Protein AF-A0A6J4BVT3-F1 (afdb_monomer_lite)

pLDDT: mean 86.75, std 15.59, range [40.59, 98.12]

Sequence (66 aa):
MTSAFCCASLGIAPTVRHADYIGAWLDVLREDNRAIVRAASAASKAADYLLAFAPSAAREEDRQAA

Secondary structure (DSSP, 8-state):
-HHHHHHHHTT--------THHHHHHHHHHH-TTHHHHHHHHHHHHHHHHHTTS-THHHHHHHH--

Foldseek 3Di:
DLVVLLCVLVVHDDDDDDDVCVVVVVVVCVVPVCPVVVVVVVSVVVNCVVCVPPDCVSVVVVVVVD

Radius of gyration: 14.93 Å; chains: 1; bounding box: 38×21×30 Å

Structure (mmCIF, N/CA/C/O backbone):
data_AF-A0A6J4BVT3-F1
#
_entry.id   AF-A0A6J4BVT3-F1
#
loop_
_atom_site.group_PDB
_atom_site.id
_atom_site.type_symbol
_atom_site.label_atom_id
_atom_site.label_alt_id
_atom_site.label_comp_id
_atom_site.label_asym_id
_atom_site.label_entity_id
_atom_site.label_seq_id
_atom_site.pdbx_PDB_ins_code
_atom_site.Cartn_x
_atom_site.Cartn_y
_atom_site.Cartn_z
_atom_site.occupancy
_atom_site.B_iso_or_equiv
_atom_site.auth_seq_id
_atom_site.auth_comp_id
_atom_site.auth_asym_id
_atom_site.auth_atom_id
_atom_site.pdbx_PDB_model_num
ATOM 1 N N . MET A 1 1 ? -2.244 0.929 -1.886 1.00 84.25 1 MET A N 1
ATOM 2 C CA . MET A 1 1 ? -1.112 1.791 -1.476 1.00 84.25 1 MET A CA 1
ATOM 3 C C . MET A 1 1 ? 0.207 1.342 -2.091 1.00 84.25 1 MET A C 1
ATOM 5 O O . MET A 1 1 ? 0.789 2.153 -2.789 1.00 84.25 1 MET A O 1
ATOM 9 N N . THR A 1 2 ? 0.647 0.085 -1.946 1.00 93.44 2 THR A N 1
ATOM 10 C CA . THR A 1 2 ? 1.908 -0.405 -2.556 1.00 93.44 2 THR A CA 1
ATOM 11 C C . THR A 1 2 ? 2.007 -0.114 -4.052 1.00 93.44 2 THR A C 1
ATOM 13 O O . THR A 1 2 ? 2.994 0.446 -4.509 1.00 93.44 2 THR A O 1
ATOM 16 N N . SER A 1 3 ? 0.941 -0.403 -4.805 1.00 92.06 3 SER A N 1
ATOM 17 C CA . SER A 1 3 ? 0.867 -0.096 -6.236 1.00 92.06 3 SER A CA 1
ATOM 18 C C . SER A 1 3 ? 1.045 1.391 -6.544 1.00 92.06 3 SER A C 1
ATOM 20 O O . SER A 1 3 ? 1.671 1.716 -7.541 1.00 92.06 3 SER A O 1
ATOM 22 N N . ALA A 1 4 ? 0.534 2.288 -5.696 1.00 92.69 4 ALA A N 1
ATOM 23 C CA . ALA A 1 4 ? 0.676 3.729 -5.881 1.00 92.69 4 ALA A CA 1
ATOM 24 C C . ALA A 1 4 ? 2.130 4.181 -5.684 1.00 92.69 4 ALA A C 1
ATOM 26 O O . ALA A 1 4 ? 2.619 4.977 -6.478 1.00 92.69 4 ALA A O 1
ATOM 27 N N . PHE A 1 5 ? 2.838 3.628 -4.691 1.00 94.69 5 PHE A N 1
ATOM 28 C CA . PHE A 1 5 ? 4.270 3.884 -4.509 1.00 94.69 5 PHE A CA 1
ATOM 29 C C . PHE A 1 5 ? 5.093 3.355 -5.685 1.00 94.69 5 PHE A C 1
ATOM 31 O O . PHE A 1 5 ? 5.889 4.101 -6.240 1.00 94.69 5 PHE A O 1
ATOM 38 N N . CYS A 1 6 ? 4.832 2.129 -6.150 1.00 94.12 6 CYS A N 1
ATOM 39 C CA . CYS A 1 6 ? 5.485 1.606 -7.352 1.00 94.12 6 CYS A CA 1
ATOM 40 C C . CYS A 1 6 ? 5.195 2.462 -8.595 1.00 94.12 6 CYS A C 1
ATOM 42 O O . CYS A 1 6 ? 6.104 2.721 -9.372 1.00 94.12 6 CYS A O 1
ATOM 44 N N . CYS A 1 7 ? 3.951 2.915 -8.788 1.00 93.62 7 CYS A N 1
ATOM 45 C CA . CYS A 1 7 ? 3.601 3.773 -9.921 1.00 93.62 7 CYS A CA 1
ATOM 46 C C . CYS A 1 7 ? 4.361 5.101 -9.871 1.00 93.62 7 CYS A C 1
ATOM 48 O O . CYS A 1 7 ? 4.907 5.515 -10.888 1.00 93.62 7 CYS A O 1
ATOM 50 N N . ALA A 1 8 ? 4.446 5.728 -8.694 1.00 93.00 8 ALA A N 1
ATOM 51 C CA . ALA A 1 8 ? 5.208 6.958 -8.508 1.00 93.00 8 ALA A CA 1
ATOM 52 C C . ALA A 1 8 ? 6.700 6.758 -8.825 1.00 93.00 8 ALA A C 1
ATOM 54 O O . ALA A 1 8 ? 7.249 7.518 -9.615 1.00 93.00 8 ALA A O 1
ATOM 55 N N . SER A 1 9 ? 7.329 5.706 -8.288 1.00 92.31 9 SER A N 1
ATOM 56 C CA . SER A 1 9 ? 8.751 5.412 -8.530 1.00 92.31 9 SER A CA 1
ATOM 57 C C . SER A 1 9 ? 9.076 5.039 -9.978 1.00 92.31 9 SER A C 1
ATOM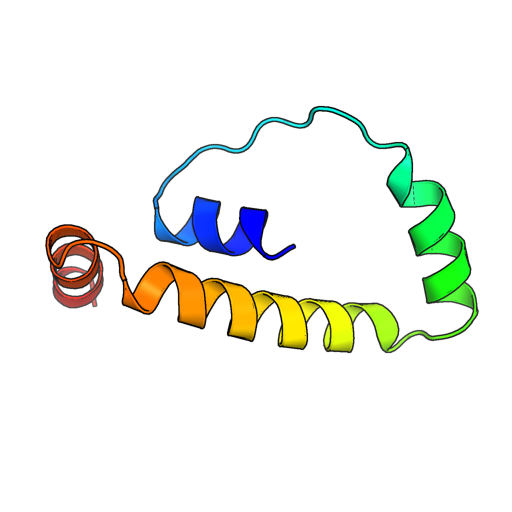 59 O O . SER A 1 9 ? 10.220 5.159 -10.391 1.00 92.31 9 SER A O 1
ATOM 61 N N . LEU A 1 10 ? 8.095 4.561 -10.746 1.00 92.06 10 LEU A N 1
ATOM 62 C CA . LEU A 1 10 ? 8.278 4.141 -12.138 1.00 92.06 10 LEU A CA 1
ATOM 63 C C . LEU A 1 10 ? 7.719 5.155 -13.151 1.00 92.06 10 LEU A C 1
ATOM 65 O O . LEU A 1 10 ? 7.663 4.850 -14.340 1.00 92.06 10 LEU A O 1
ATOM 69 N N . GLY A 1 11 ? 7.246 6.323 -12.702 1.00 91.94 11 GLY A N 1
ATOM 70 C CA . GLY A 1 11 ? 6.649 7.335 -13.583 1.00 91.94 11 GLY A CA 1
ATOM 71 C C . GLY A 1 11 ? 5.346 6.893 -14.267 1.00 91.94 11 GLY A C 1
ATOM 72 O O . GLY A 1 11 ? 4.976 7.425 -15.312 1.00 91.94 11 GLY A O 1
ATOM 73 N N . ILE A 1 12 ? 4.636 5.911 -13.705 1.00 92.69 12 ILE A N 1
ATOM 74 C CA . ILE A 1 12 ? 3.401 5.366 -14.279 1.00 92.69 12 ILE A CA 1
ATOM 75 C C . ILE A 1 12 ? 2.206 6.194 -13.799 1.00 92.69 12 ILE A C 1
ATOM 77 O O . ILE A 1 12 ? 1.933 6.266 -12.601 1.00 92.69 12 ILE A O 1
ATOM 81 N N . ALA A 1 13 ? 1.432 6.750 -14.734 1.00 94.94 13 ALA A N 1
ATOM 82 C CA . ALA A 1 13 ? 0.155 7.386 -14.424 1.00 94.94 13 ALA A CA 1
ATOM 83 C C . ALA A 1 13 ? -0.892 6.320 -14.026 1.00 94.94 13 ALA A C 1
ATOM 85 O O . ALA A 1 13 ? -1.249 5.473 -14.853 1.00 94.94 13 ALA A O 1
ATOM 86 N N . PRO A 1 14 ? -1.399 6.319 -12.77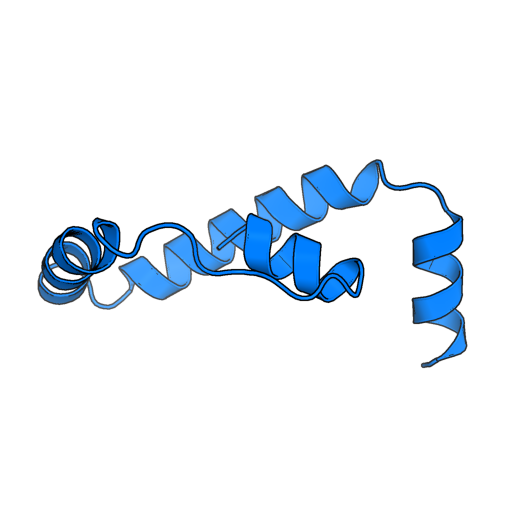9 1.00 90.38 14 PRO A N 1
ATOM 87 C CA . PRO A 1 14 ? -2.353 5.313 -12.343 1.00 90.38 14 PRO A CA 1
ATOM 88 C C . PRO A 1 14 ? -3.751 5.596 -12.902 1.00 90.38 14 PRO A C 1
ATOM 90 O O . PRO A 1 14 ? -4.171 6.744 -13.036 1.00 90.38 14 PRO A O 1
ATOM 93 N N . THR A 1 15 ? -4.516 4.534 -13.146 1.00 89.94 15 THR A N 1
ATOM 94 C CA . THR A 1 15 ? -5.950 4.618 -13.440 1.00 89.94 15 THR A CA 1
ATOM 95 C C . THR A 1 15 ? -6.754 3.996 -12.307 1.00 89.94 15 THR A C 1
ATOM 97 O O . THR A 1 15 ? -6.386 2.963 -11.738 1.00 89.94 15 THR A O 1
ATOM 100 N N . VAL A 1 16 ? -7.866 4.637 -11.957 1.00 84.44 16 VAL A N 1
ATOM 101 C CA . VAL A 1 16 ? -8.812 4.085 -10.985 1.00 84.44 16 VAL A CA 1
ATOM 102 C C . VAL A 1 16 ? -9.651 3.026 -11.689 1.00 84.44 16 VAL A C 1
ATOM 104 O O . VAL A 1 16 ? -10.223 3.293 -12.742 1.00 84.44 16 VAL A O 1
ATOM 107 N N . ARG A 1 17 ? -9.729 1.826 -11.106 1.00 78.25 17 ARG A N 1
ATOM 108 C CA . ARG A 1 17 ? -10.586 0.746 -11.618 1.00 78.25 17 ARG A CA 1
ATOM 109 C C . ARG A 1 17 ? -11.874 0.612 -10.813 1.00 78.25 17 ARG A C 1
ATOM 111 O O . ARG A 1 17 ? -12.941 0.753 -11.392 1.00 78.25 17 ARG A O 1
ATOM 118 N N . HIS A 1 18 ? -11.788 0.426 -9.492 1.00 81.62 18 HIS A N 1
ATOM 119 C CA . HIS A 1 18 ? -12.958 0.271 -8.613 1.00 81.62 18 HIS A CA 1
ATOM 120 C C . HIS A 1 18 ? -12.692 0.924 -7.252 1.00 81.62 18 HIS A C 1
ATOM 122 O O . HIS A 1 18 ? -11.575 0.826 -6.746 1.00 81.62 18 HIS A O 1
ATOM 128 N N . ALA A 1 19 ? -13.696 1.589 -6.676 1.00 87.56 19 ALA A N 1
ATOM 129 C CA . ALA A 1 19 ? -13.585 2.356 -5.428 1.00 87.56 19 ALA A CA 1
ATOM 130 C C . ALA A 1 19 ? -14.303 1.693 -4.235 1.00 87.56 19 ALA A C 1
ATOM 132 O O . ALA A 1 19 ? -14.382 2.276 -3.155 1.00 87.56 19 ALA A O 1
ATOM 133 N N . ASP A 1 20 ? -14.791 0.462 -4.405 1.00 89.75 20 ASP A N 1
ATOM 134 C CA . ASP A 1 20 ? -15.644 -0.234 -3.429 1.00 89.75 20 ASP A CA 1
ATOM 135 C C . ASP A 1 20 ? -14.947 -0.478 -2.079 1.00 89.75 20 ASP A C 1
ATOM 137 O O . ASP A 1 20 ? -15.591 -0.615 -1.042 1.00 89.75 20 ASP A O 1
ATOM 141 N N . TYR A 1 21 ? -13.611 -0.453 -2.059 1.00 89.12 21 TYR A N 1
ATOM 142 C CA . TYR A 1 21 ? -12.821 -0.569 -0.834 1.00 89.12 21 TYR A CA 1
ATOM 143 C C . TYR A 1 21 ? -12.898 0.669 0.074 1.00 89.12 21 TYR A C 1
ATOM 145 O O . TYR A 1 21 ? -12.530 0.568 1.244 1.00 89.12 21 TYR A O 1
ATOM 153 N N . ILE A 1 22 ? -13.339 1.836 -0.418 1.00 92.12 22 ILE A N 1
ATOM 154 C CA . ILE A 1 22 ? -13.358 3.076 0.379 1.00 92.12 22 ILE A CA 1
ATOM 155 C C . ILE A 1 22 ? -14.286 2.929 1.590 1.00 92.12 22 ILE A C 1
ATOM 157 O O . ILE A 1 22 ? -13.907 3.345 2.681 1.00 92.12 22 ILE A O 1
ATOM 161 N N . GLY A 1 23 ? -15.449 2.286 1.426 1.00 93.94 23 GLY A N 1
ATOM 162 C CA . GLY A 1 23 ? -16.388 2.044 2.528 1.00 93.94 23 GLY A CA 1
ATOM 163 C C . GLY A 1 23 ? -15.746 1.260 3.674 1.00 93.94 23 GLY A C 1
ATOM 164 O O . GLY A 1 23 ? -15.732 1.729 4.807 1.00 93.94 23 GLY A O 1
ATOM 165 N N . ALA A 1 24 ? -15.101 0.133 3.358 1.00 93.44 24 ALA A N 1
ATOM 166 C CA . ALA A 1 24 ? -14.398 -0.680 4.351 1.00 93.44 24 ALA A CA 1
ATOM 167 C C . ALA A 1 24 ? -13.262 0.091 5.052 1.00 93.44 24 ALA A C 1
ATOM 169 O O . ALA A 1 24 ? -13.052 -0.063 6.252 1.00 93.44 24 ALA A O 1
ATOM 170 N N . TRP A 1 25 ? -12.541 0.957 4.331 1.00 95.12 25 TRP A N 1
ATOM 171 C CA . TRP A 1 25 ? -11.504 1.796 4.939 1.00 95.12 25 TRP A CA 1
ATOM 172 C C . TRP A 1 25 ? -12.068 2.874 5.865 1.00 95.12 25 TRP A C 1
ATOM 174 O O . TRP A 1 25 ? -11.426 3.191 6.864 1.00 95.12 25 TRP A O 1
ATOM 184 N N . LEU A 1 26 ? -13.244 3.435 5.573 1.00 95.25 26 LEU A N 1
ATOM 185 C CA . LEU A 1 26 ? -13.886 4.402 6.467 1.00 95.25 26 LEU A CA 1
ATOM 186 C C . LEU A 1 26 ? -14.240 3.770 7.815 1.00 95.25 26 LEU A C 1
ATOM 188 O O . LEU A 1 26 ? -14.035 4.409 8.847 1.00 95.25 26 LEU A O 1
ATOM 192 N N . ASP A 1 27 ? -14.711 2.525 7.815 1.00 96.56 27 ASP A N 1
ATOM 193 C CA . ASP A 1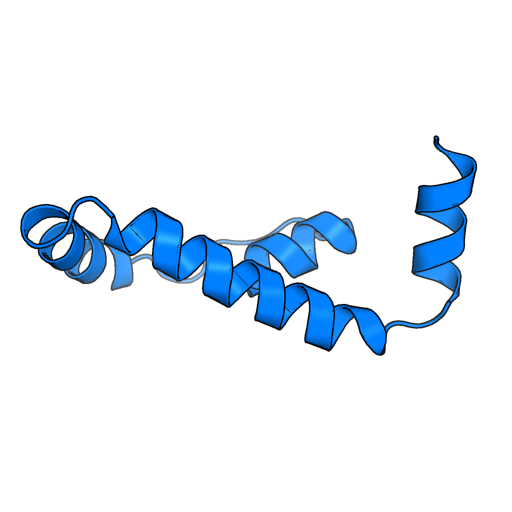 27 ? -15.015 1.801 9.051 1.00 96.56 27 ASP A CA 1
ATOM 194 C C . ASP A 1 27 ? -13.737 1.517 9.854 1.00 96.56 27 ASP A C 1
ATOM 196 O O . ASP A 1 27 ? -13.659 1.864 11.031 1.00 96.56 27 ASP A O 1
ATOM 200 N N . VAL A 1 28 ? -12.673 1.045 9.194 1.00 96.81 28 VAL A N 1
ATOM 201 C CA . VAL A 1 28 ? -11.360 0.839 9.835 1.00 96.81 28 VAL A CA 1
ATOM 202 C C . VAL A 1 28 ? -10.808 2.132 10.449 1.00 96.81 28 VAL A C 1
ATOM 204 O O . VAL A 1 28 ? -10.253 2.111 11.545 1.00 96.81 28 VAL A O 1
ATOM 207 N N . LEU A 1 29 ? -10.952 3.275 9.7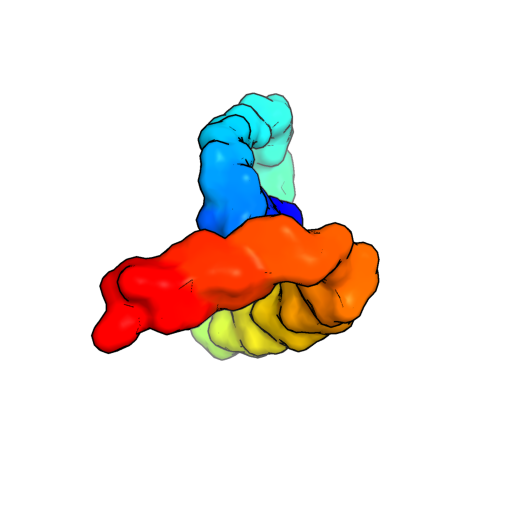73 1.00 96.69 29 LEU A N 1
ATOM 208 C CA . LEU A 1 29 ? -10.423 4.556 10.260 1.00 96.69 29 LEU A CA 1
ATOM 209 C C . LEU A 1 29 ? -11.238 5.159 11.405 1.00 96.69 29 LEU A C 1
ATOM 211 O O . LEU A 1 29 ? -10.692 5.936 12.191 1.00 96.69 29 LEU A O 1
ATOM 215 N N . ARG A 1 30 ? -12.526 4.816 11.506 1.00 96.56 30 ARG A N 1
ATOM 216 C CA . ARG A 1 30 ? -13.354 5.167 12.667 1.00 96.56 30 ARG A CA 1
ATOM 217 C C . ARG A 1 30 ? -12.906 4.418 13.917 1.00 96.56 30 ARG A C 1
ATOM 219 O O . ARG A 1 30 ? -12.960 4.988 15.003 1.00 96.56 30 ARG A O 1
ATOM 226 N N . GLU A 1 31 ? -12.460 3.176 13.758 1.00 97.06 31 GLU A N 1
ATOM 227 C CA . GLU A 1 31 ? -11.990 2.327 14.856 1.00 97.06 31 GLU A CA 1
ATOM 228 C C . GLU A 1 31 ? -10.523 2.596 15.237 1.00 97.06 31 GLU A C 1
ATOM 230 O O . GLU A 1 31 ? -10.183 2.595 16.420 1.00 97.06 31 GLU A O 1
ATOM 235 N N . ASP A 1 32 ? -9.648 2.865 14.259 1.00 97.00 32 ASP A N 1
ATOM 236 C CA . ASP A 1 32 ? -8.217 3.117 14.474 1.00 97.00 32 ASP A CA 1
ATOM 237 C C . ASP A 1 32 ? -7.692 4.247 13.568 1.00 97.00 32 ASP A C 1
ATOM 239 O O . ASP A 1 32 ? -7.377 4.063 12.387 1.00 97.00 32 ASP A O 1
ATOM 243 N N . ASN A 1 33 ? -7.486 5.429 14.157 1.00 93.81 33 ASN A N 1
ATOM 244 C CA . ASN A 1 33 ? -6.953 6.599 13.452 1.00 93.81 33 ASN A CA 1
ATOM 245 C C . ASN A 1 33 ? -5.494 6.436 12.978 1.00 93.81 33 ASN A C 1
ATOM 247 O O . ASN A 1 33 ? -5.027 7.212 12.139 1.00 93.81 33 ASN A O 1
ATOM 251 N N . ARG A 1 34 ? -4.756 5.438 13.482 1.00 96.44 34 ARG A N 1
ATOM 252 C CA . ARG A 1 34 ? -3.384 5.123 13.054 1.00 96.44 34 ARG A CA 1
ATOM 253 C C . ARG A 1 34 ? -3.333 4.034 11.988 1.00 96.44 34 ARG A C 1
ATOM 255 O O . ARG A 1 34 ? -2.244 3.789 11.453 1.00 96.44 34 ARG A O 1
ATOM 262 N N . ALA A 1 35 ? -4.461 3.415 11.635 1.00 96.25 35 ALA A N 1
ATOM 263 C CA . ALA A 1 35 ? -4.512 2.361 10.625 1.00 96.25 35 ALA A CA 1
ATOM 264 C C . ALA A 1 35 ? -3.917 2.818 9.284 1.00 96.25 35 ALA A C 1
ATOM 266 O O . ALA A 1 35 ? -3.144 2.077 8.676 1.00 96.25 35 ALA A O 1
ATOM 267 N N . ILE A 1 36 ? -4.174 4.067 8.871 1.00 95.62 36 ILE A N 1
ATOM 268 C CA . ILE A 1 36 ? -3.640 4.619 7.617 1.00 95.62 36 ILE A CA 1
ATOM 269 C C . ILE A 1 36 ? -2.110 4.697 7.610 1.00 95.62 36 ILE A C 1
ATOM 271 O O . ILE A 1 36 ? -1.474 4.346 6.620 1.00 95.62 36 ILE A O 1
ATOM 275 N N . VAL A 1 37 ? -1.502 5.100 8.729 1.00 96.38 37 VAL A N 1
ATOM 276 C CA . VAL A 1 37 ? -0.045 5.260 8.844 1.00 96.38 37 VAL A CA 1
ATOM 277 C C . VAL A 1 37 ? 0.636 3.895 8.867 1.00 96.38 37 VAL A C 1
ATOM 279 O O . VAL A 1 37 ? 1.666 3.697 8.224 1.00 96.38 37 VAL A O 1
ATOM 282 N N . ARG A 1 38 ? 0.044 2.920 9.564 1.00 96.75 38 ARG A N 1
ATOM 283 C CA . ARG A 1 38 ? 0.543 1.537 9.572 1.00 96.75 38 ARG A CA 1
ATOM 284 C C . ARG A 1 38 ? 0.439 0.898 8.190 1.00 96.75 38 ARG A C 1
ATOM 286 O O . ARG A 1 38 ? 1.408 0.296 7.730 1.00 96.75 38 ARG A O 1
ATOM 293 N N . ALA A 1 39 ? -0.700 1.068 7.521 1.00 96.69 39 ALA A N 1
ATOM 294 C CA . ALA A 1 39 ? -0.912 0.582 6.164 1.00 96.69 39 ALA A CA 1
ATOM 295 C C . ALA A 1 39 ? 0.080 1.210 5.179 1.00 96.69 39 ALA A C 1
ATOM 297 O O . ALA A 1 39 ? 0.673 0.492 4.376 1.00 96.69 39 ALA A O 1
ATOM 298 N N . ALA A 1 40 ? 0.321 2.520 5.288 1.00 96.88 40 ALA A N 1
ATOM 299 C CA . ALA A 1 40 ? 1.334 3.213 4.501 1.00 96.88 40 ALA A CA 1
ATOM 300 C C . ALA A 1 40 ? 2.739 2.655 4.777 1.00 96.88 40 ALA A C 1
ATOM 302 O O . ALA A 1 40 ? 3.438 2.306 3.834 1.00 96.88 40 ALA A O 1
ATOM 303 N N . SER A 1 41 ? 3.127 2.470 6.045 1.00 97.75 41 SER A N 1
ATOM 304 C CA . SER A 1 41 ? 4.433 1.896 6.402 1.00 97.75 41 SER A CA 1
ATOM 305 C C . SER A 1 41 ? 4.634 0.485 5.835 1.00 97.75 41 SER A C 1
ATOM 307 O O . SER A 1 41 ? 5.698 0.180 5.294 1.00 97.75 41 SER A O 1
ATOM 309 N N . ALA A 1 42 ? 3.616 -0.376 5.918 1.00 98.12 42 ALA A N 1
ATOM 310 C CA . ALA A 1 42 ? 3.659 -1.708 5.318 1.00 98.12 42 ALA A CA 1
ATOM 311 C C . ALA A 1 42 ? 3.737 -1.638 3.785 1.00 98.12 42 ALA A C 1
ATOM 313 O O . ALA A 1 42 ? 4.515 -2.364 3.166 1.00 98.12 42 ALA A O 1
ATOM 314 N N . ALA A 1 43 ? 2.971 -0.733 3.174 1.00 97.81 43 ALA A N 1
ATOM 315 C CA . ALA A 1 43 ? 2.980 -0.525 1.737 1.00 97.81 43 ALA A CA 1
ATOM 316 C C . ALA A 1 43 ? 4.333 -0.021 1.220 1.00 97.81 43 ALA A C 1
ATOM 318 O O . ALA A 1 43 ? 4.765 -0.498 0.173 1.00 97.81 43 ALA A O 1
ATOM 319 N N . SER A 1 44 ? 5.001 0.885 1.945 1.00 96.50 44 SER A N 1
ATOM 320 C CA . SER A 1 44 ? 6.343 1.374 1.604 1.00 96.50 44 SER A CA 1
ATOM 321 C C . SER A 1 44 ? 7.343 0.225 1.597 1.00 96.50 44 SER A C 1
ATOM 323 O O . SER A 1 44 ? 7.965 -0.015 0.574 1.00 96.50 44 SER A O 1
ATOM 325 N N . LYS A 1 45 ? 7.389 -0.588 2.662 1.00 98.12 45 LYS A N 1
ATOM 326 C CA . LYS A 1 45 ? 8.285 -1.759 2.730 1.00 98.12 45 LYS A CA 1
ATOM 327 C C . LYS A 1 45 ? 8.053 -2.747 1.587 1.00 98.12 45 LYS A C 1
ATOM 329 O O . LYS A 1 45 ? 9.000 -3.302 1.040 1.00 98.12 45 LYS A O 1
ATOM 334 N N . ALA A 1 46 ? 6.790 -2.983 1.233 1.00 98.06 46 ALA A N 1
ATOM 335 C CA . ALA A 1 46 ? 6.449 -3.850 0.113 1.00 98.06 46 ALA A CA 1
ATOM 336 C C . ALA A 1 46 ? 6.890 -3.248 -1.232 1.00 98.06 46 ALA A C 1
ATOM 338 O O . ALA A 1 46 ? 7.377 -3.978 -2.090 1.00 98.06 46 ALA A O 1
ATOM 339 N N . ALA A 1 47 ? 6.744 -1.933 -1.415 1.00 97.06 47 ALA A N 1
ATOM 340 C CA . ALA A 1 47 ? 7.202 -1.248 -2.619 1.00 97.06 47 ALA A CA 1
ATOM 341 C C . ALA A 1 47 ? 8.732 -1.286 -2.722 1.00 97.06 47 ALA A C 1
ATOM 343 O O . ALA A 1 47 ? 9.242 -1.686 -3.763 1.00 97.06 47 ALA A O 1
ATOM 344 N N . ASP A 1 48 ? 9.445 -0.980 -1.635 1.00 95.75 48 ASP A N 1
ATOM 345 C CA .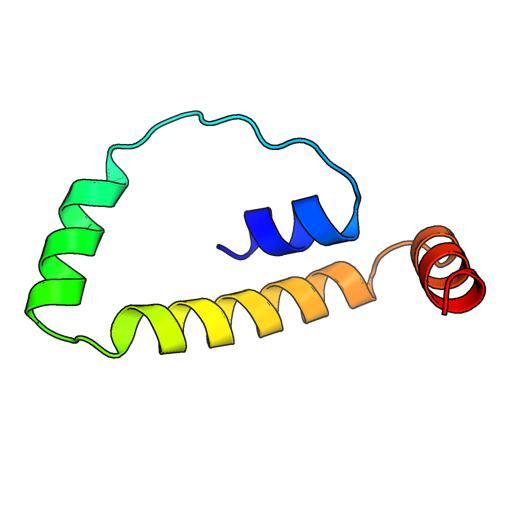 ASP A 1 48 ? 10.908 -1.054 -1.560 1.00 95.75 48 ASP A CA 1
ATOM 346 C C . ASP A 1 48 ? 11.409 -2.454 -1.926 1.00 95.75 48 ASP A C 1
ATOM 348 O O . ASP A 1 48 ? 12.330 -2.603 -2.729 1.00 95.75 48 ASP A O 1
ATOM 352 N N . TYR A 1 49 ? 10.760 -3.493 -1.387 1.00 96.44 49 TYR A N 1
ATOM 353 C CA . TYR A 1 49 ? 11.072 -4.879 -1.721 1.00 96.44 49 TYR A CA 1
ATOM 354 C C . TYR A 1 49 ? 10.906 -5.157 -3.218 1.00 96.44 49 TYR A C 1
ATOM 356 O O . TYR A 1 49 ? 11.811 -5.708 -3.833 1.00 96.44 49 TYR A O 1
ATOM 364 N N . LEU A 1 50 ? 9.782 -4.763 -3.824 1.00 94.81 50 LEU A N 1
ATOM 365 C CA . LEU A 1 50 ? 9.542 -4.983 -5.254 1.00 94.81 50 LEU A CA 1
ATOM 366 C C . LEU A 1 50 ? 10.535 -4.201 -6.129 1.00 94.81 50 LEU A C 1
ATOM 368 O O . LEU A 1 50 ? 11.087 -4.747 -7.083 1.00 94.81 50 LEU A O 1
ATOM 372 N N . LEU A 1 51 ? 10.787 -2.937 -5.787 1.00 93.19 51 LEU A N 1
ATOM 373 C CA . LEU A 1 51 ? 11.684 -2.047 -6.526 1.00 93.19 51 LEU A CA 1
ATOM 374 C C . LEU A 1 51 ? 13.155 -2.466 -6.405 1.00 93.19 51 LEU A C 1
ATOM 376 O O . LEU A 1 51 ? 13.941 -2.192 -7.312 1.00 93.19 51 LEU A O 1
ATOM 380 N N . ALA A 1 52 ? 13.536 -3.200 -5.355 1.00 94.62 52 ALA A N 1
ATOM 381 C CA . ALA A 1 52 ? 14.882 -3.756 -5.224 1.00 94.62 52 ALA A CA 1
ATOM 382 C C . ALA A 1 52 ? 15.265 -4.697 -6.384 1.00 94.62 52 ALA A C 1
ATOM 384 O O . ALA A 1 52 ? 16.456 -4.826 -6.685 1.00 94.62 52 ALA A O 1
ATOM 385 N N . PHE A 1 53 ? 14.275 -5.297 -7.056 1.00 93.19 53 PHE A N 1
ATOM 386 C CA . PHE A 1 53 ? 14.452 -6.172 -8.221 1.00 93.19 53 PHE A CA 1
ATOM 387 C C . PHE A 1 53 ? 14.296 -5.451 -9.568 1.00 93.19 53 PHE A C 1
ATOM 389 O O . PHE A 1 53 ? 14.420 -6.088 -10.615 1.00 93.19 53 PHE A O 1
ATOM 396 N N . ALA A 1 54 ? 14.017 -4.143 -9.572 1.00 87.81 54 ALA A N 1
ATOM 397 C CA . ALA A 1 54 ? 13.883 -3.381 -10.807 1.00 87.81 54 ALA A CA 1
ATOM 398 C C . ALA A 1 54 ? 15.244 -3.248 -11.533 1.00 87.81 54 ALA A C 1
ATOM 400 O O . ALA A 1 54 ? 16.283 -3.137 -10.865 1.00 87.81 54 ALA A O 1
ATOM 401 N N . PRO A 1 55 ? 15.264 -3.237 -12.884 1.00 84.94 55 PRO A N 1
ATOM 402 C CA . PRO A 1 55 ? 16.485 -3.052 -13.671 1.00 84.94 55 PRO A CA 1
ATOM 403 C C . PRO A 1 55 ? 17.219 -1.753 -13.296 1.00 84.94 55 PRO A C 1
ATOM 405 O O . PRO A 1 55 ? 16.576 -0.731 -13.061 1.00 84.94 55 PRO A O 1
ATOM 408 N N . SER A 1 56 ? 18.561 -1.771 -13.280 1.00 66.62 56 SER A N 1
ATOM 409 C CA . SER A 1 56 ? 19.395 -0.647 -12.795 1.00 66.62 56 SER A CA 1
ATOM 410 C C . SER A 1 56 ? 19.128 0.692 -13.493 1.00 66.62 56 SER A C 1
ATOM 412 O O . SER A 1 56 ? 19.303 1.732 -12.871 1.00 66.62 56 SER A O 1
ATOM 414 N N . ALA A 1 57 ? 18.616 0.682 -14.730 1.00 58.00 57 ALA A N 1
ATOM 415 C CA . ALA A 1 57 ? 18.287 1.897 -15.478 1.00 58.00 57 ALA A CA 1
ATOM 416 C C . ALA A 1 57 ? 17.371 2.870 -14.701 1.00 58.00 57 ALA A C 1
ATOM 418 O O . ALA A 1 57 ? 17.560 4.075 -14.795 1.00 58.00 57 ALA A O 1
ATOM 419 N N . ALA A 1 58 ? 16.454 2.363 -13.865 1.00 56.81 58 ALA A N 1
ATOM 420 C CA . ALA A 1 58 ? 15.565 3.198 -13.050 1.00 56.81 58 ALA A CA 1
ATOM 421 C C . ALA A 1 58 ? 16.242 3.816 -11.804 1.00 56.81 58 ALA A C 1
ATOM 423 O O . ALA A 1 58 ? 15.726 4.772 -11.237 1.00 56.81 58 ALA A O 1
ATOM 424 N N . ARG A 1 59 ? 17.387 3.280 -11.349 1.00 56.50 59 ARG A N 1
ATOM 425 C CA . ARG A 1 59 ? 18.150 3.810 -10.198 1.00 56.50 59 ARG A CA 1
ATOM 426 C C . ARG A 1 59 ? 19.159 4.891 -10.596 1.00 56.50 59 ARG A C 1
ATOM 428 O O . ARG A 1 59 ? 19.517 5.717 -9.760 1.00 56.50 59 ARG A O 1
ATOM 435 N N . GLU A 1 60 ? 19.626 4.876 -11.842 1.00 52.06 60 GLU A N 1
ATOM 436 C CA . GLU A 1 60 ? 20.575 5.860 -12.374 1.00 52.06 60 GLU A CA 1
ATOM 437 C C . GLU A 1 60 ? 19.921 7.237 -12.615 1.00 52.06 60 GLU A C 1
ATOM 439 O O . GLU A 1 60 ? 20.540 8.254 -12.306 1.00 52.06 60 GLU A O 1
ATOM 444 N N . GLU A 1 61 ? 18.671 7.278 -13.097 1.00 54.78 61 GLU A N 1
ATOM 445 C CA . GLU A 1 61 ? 17.936 8.530 -13.364 1.00 54.78 61 GLU A CA 1
ATOM 446 C C . GLU A 1 61 ? 17.650 9.328 -12.077 1.00 54.78 61 GLU A 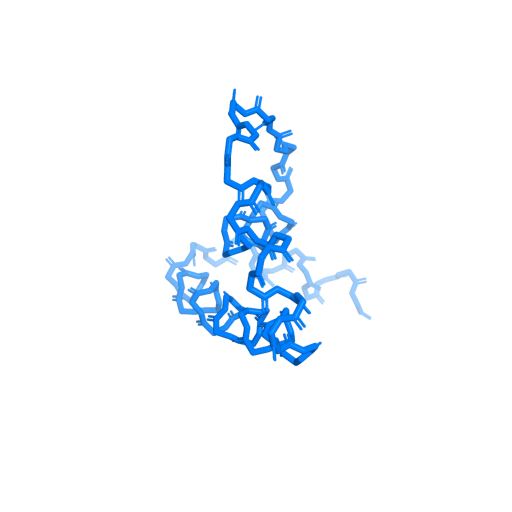C 1
ATOM 448 O O . GLU A 1 61 ? 17.868 10.538 -12.039 1.00 54.78 61 GLU A O 1
ATOM 453 N N . ASP A 1 62 ? 17.266 8.651 -10.990 1.00 56.12 62 ASP A N 1
ATOM 454 C CA . ASP A 1 62 ? 16.947 9.284 -9.698 1.00 56.12 62 ASP A CA 1
ATOM 455 C C . ASP A 1 62 ? 18.208 9.805 -8.970 1.00 56.12 62 ASP A C 1
ATOM 457 O O . ASP A 1 62 ? 18.165 10.798 -8.247 1.00 56.12 62 ASP A O 1
ATOM 461 N N . ARG A 1 63 ? 19.375 9.176 -9.199 1.00 53.06 63 ARG A N 1
ATOM 462 C CA . ARG A 1 63 ? 20.670 9.608 -8.634 1.00 53.06 63 ARG A CA 1
ATOM 463 C C . ARG A 1 63 ? 21.310 10.767 -9.410 1.00 53.06 63 ARG A C 1
ATOM 465 O O . ARG A 1 63 ? 22.106 11.493 -8.827 1.00 53.06 63 ARG A O 1
ATOM 472 N N . GLN A 1 64 ? 21.015 10.931 -10.700 1.00 47.09 64 GLN A N 1
ATOM 473 C CA . GLN A 1 64 ? 21.539 12.041 -11.514 1.00 47.09 64 GLN A CA 1
ATOM 474 C C . GLN A 1 64 ? 20.726 13.337 -11.369 1.00 47.09 64 GLN A C 1
ATOM 476 O O . GLN A 1 64 ? 21.215 14.402 -11.742 1.00 47.09 64 GLN A O 1
ATOM 481 N N . ALA A 1 65 ? 19.504 13.257 -10.836 1.00 47.44 65 ALA A N 1
ATOM 482 C CA . ALA A 1 65 ? 18.605 14.394 -10.640 1.00 47.44 65 ALA A CA 1
ATOM 483 C C . ALA A 1 65 ? 18.694 15.055 -9.241 1.00 47.44 65 ALA A C 1
ATOM 485 O O . ALA A 1 65 ? 17.981 16.031 -8.999 1.00 47.44 65 ALA A O 1
ATOM 486 N N . ALA A 1 66 ? 19.549 14.552 -8.341 1.00 40.59 66 ALA A N 1
ATOM 487 C CA . ALA A 1 66 ? 19.754 15.034 -6.966 1.00 40.59 66 ALA A CA 1
ATOM 488 C C . ALA A 1 66 ? 21.186 15.545 -6.747 1.00 40.59 66 ALA A C 1
ATOM 490 O O . ALA A 1 66 ? 21.339 16.540 -6.001 1.00 40.59 66 ALA A O 1
#